Protein AF-X1A8U4-F1 (afdb_monomer_lite)

Structure (mmCIF, N/CA/C/O backbone):
data_AF-X1A8U4-F1
#
_entry.id   AF-X1A8U4-F1
#
loop_
_atom_site.group_PDB
_atom_site.id
_atom_site.type_symbol
_atom_site.label_atom_id
_atom_site.label_alt_id
_atom_site.label_comp_id
_atom_site.label_asym_id
_atom_site.label_entity_id
_atom_site.label_seq_id
_atom_site.pdbx_PDB_ins_code
_atom_site.Cartn_x
_atom_site.Cartn_y
_atom_site.Cartn_z
_atom_site.occupancy
_atom_site.B_iso_or_equiv
_atom_site.auth_seq_id
_atom_site.auth_comp_id
_atom_site.auth_asym_id
_atom_site.auth_atom_id
_atom_site.pdbx_PDB_model_num
ATOM 1 N N . MET A 1 1 ? 1.381 4.556 34.597 1.00 43.09 1 MET A N 1
ATOM 2 C CA . MET A 1 1 ? 0.476 4.923 33.486 1.00 43.09 1 MET A CA 1
ATOM 3 C C . MET A 1 1 ? -0.080 3.629 32.925 1.00 43.09 1 MET A C 1
ATOM 5 O O . MET A 1 1 ? 0.705 2.712 32.748 1.00 43.09 1 MET A O 1
ATOM 9 N N . ILE A 1 2 ? -1.397 3.511 32.747 1.00 48.41 2 ILE A N 1
ATOM 10 C CA . ILE A 1 2 ? -1.985 2.337 32.086 1.00 48.41 2 ILE A CA 1
ATOM 11 C C . ILE A 1 2 ? -1.686 2.499 30.596 1.00 48.41 2 ILE A C 1
ATOM 13 O O . ILE A 1 2 ? -2.151 3.465 29.994 1.00 48.41 2 ILE A O 1
ATOM 17 N N . GLU A 1 3 ? -0.864 1.618 30.033 1.00 56.28 3 GLU A N 1
ATOM 18 C CA . GLU A 1 3 ? -0.620 1.587 28.591 1.00 56.28 3 GLU A CA 1
ATOM 19 C C . GLU A 1 3 ? -1.918 1.212 27.870 1.00 56.28 3 GLU A C 1
ATOM 21 O O . GLU A 1 3 ? -2.561 0.206 28.178 1.00 56.28 3 GLU A O 1
ATOM 26 N N . GLU A 1 4 ? -2.349 2.063 26.936 1.00 62.12 4 GLU A N 1
ATOM 27 C CA . GLU A 1 4 ? -3.472 1.740 26.065 1.00 62.12 4 GLU A CA 1
ATOM 28 C C . GLU A 1 4 ? -3.048 0.579 25.150 1.00 62.12 4 GLU A C 1
ATOM 30 O O . GLU A 1 4 ? -2.058 0.691 24.433 1.00 62.12 4 GLU A O 1
ATOM 35 N N . ASN A 1 5 ? -3.802 -0.527 25.150 1.00 74.25 5 ASN A N 1
ATOM 36 C CA . ASN A 1 5 ? -3.593 -1.598 24.177 1.00 74.25 5 ASN A CA 1
ATOM 37 C C . ASN A 1 5 ? -3.958 -1.063 22.783 1.00 74.25 5 ASN A C 1
ATOM 39 O O . ASN A 1 5 ? -5.135 -0.887 22.459 1.00 74.25 5 ASN A O 1
ATOM 43 N N . VAL A 1 6 ? -2.925 -0.741 22.010 1.00 70.69 6 VAL A N 1
ATOM 44 C CA . VAL A 1 6 ? -3.024 -0.110 20.693 1.00 70.69 6 VAL A CA 1
ATOM 45 C C . VAL A 1 6 ? -3.801 -0.989 19.720 1.00 70.69 6 VAL A C 1
ATOM 47 O O . VAL A 1 6 ? -4.687 -0.482 19.030 1.00 70.69 6 VAL A O 1
ATOM 50 N N . ASP A 1 7 ? -3.538 -2.295 19.744 1.00 71.50 7 ASP A N 1
ATOM 51 C CA . ASP A 1 7 ? -4.110 -3.237 18.786 1.00 71.50 7 ASP A CA 1
ATOM 52 C C . ASP A 1 7 ? -5.624 -3.336 18.936 1.00 71.50 7 ASP A C 1
ATOM 54 O O . ASP A 1 7 ? -6.399 -3.189 17.987 1.00 71.50 7 ASP A O 1
ATOM 58 N N . ARG A 1 8 ? -6.057 -3.454 20.191 1.00 79.31 8 ARG A N 1
ATOM 59 C CA . ARG A 1 8 ? -7.467 -3.450 20.567 1.00 79.31 8 ARG A CA 1
ATOM 60 C C . ARG A 1 8 ? -8.176 -2.179 20.098 1.00 79.31 8 ARG A C 1
ATOM 62 O O . ARG A 1 8 ? -9.308 -2.236 19.625 1.00 79.31 8 ARG A O 1
ATOM 69 N N . ASN A 1 9 ? -7.537 -1.022 20.255 1.00 82.75 9 ASN A N 1
ATOM 70 C CA . ASN A 1 9 ? -8.163 0.263 19.947 1.00 82.75 9 ASN A CA 1
ATOM 71 C C . ASN A 1 9 ? -8.333 0.473 18.441 1.00 82.75 9 ASN A C 1
ATOM 73 O O . ASN A 1 9 ? -9.318 1.086 18.030 1.00 82.75 9 ASN A O 1
ATOM 77 N N . ALA A 1 10 ? -7.390 -0.027 17.640 1.00 79.69 10 ALA A N 1
ATOM 78 C CA . ALA A 1 10 ? -7.472 0.049 16.189 1.00 79.69 10 ALA A CA 1
ATOM 79 C C . ALA A 1 10 ? -8.598 -0.836 15.642 1.00 79.69 10 ALA A C 1
ATOM 81 O O . ALA A 1 10 ? -9.381 -0.363 14.823 1.00 79.69 10 ALA A O 1
ATOM 82 N N . ILE A 1 11 ? -8.748 -2.064 16.156 1.00 86.00 11 ILE A N 1
ATOM 83 C CA . ILE A 1 11 ? -9.836 -2.970 15.748 1.00 86.00 11 ILE A CA 1
ATOM 84 C C . ILE A 1 11 ? -11.206 -2.352 16.065 1.00 86.00 11 ILE A C 1
ATOM 86 O O . ILE A 1 11 ? -12.065 -2.286 15.190 1.00 86.00 11 ILE A O 1
ATOM 90 N N . ILE A 1 12 ? -11.401 -1.824 17.284 1.00 88.31 12 ILE A N 1
ATOM 91 C CA . ILE A 1 12 ? -12.672 -1.173 17.660 1.00 88.31 12 ILE A CA 1
ATOM 92 C C . ILE A 1 12 ? -12.981 0.014 16.737 1.00 88.31 12 ILE A C 1
ATOM 94 O O . ILE A 1 12 ? -14.141 0.265 16.423 1.00 88.31 12 ILE A O 1
ATOM 98 N N . HIS A 1 13 ? -11.966 0.771 16.320 1.00 86.75 13 HIS A N 1
ATOM 99 C CA . HIS A 1 13 ? -12.186 1.907 15.434 1.00 86.75 13 HIS A CA 1
ATOM 100 C C . HIS A 1 13 ? -12.510 1.515 14.006 1.00 86.75 13 HIS A C 1
ATOM 102 O O . HIS A 1 13 ? -13.397 2.127 13.430 1.00 86.75 13 HIS A O 1
ATOM 108 N N . GLN A 1 14 ? -11.813 0.522 13.449 1.00 83.94 14 GLN A N 1
ATOM 109 C CA . GLN A 1 14 ? -12.087 0.016 12.106 1.00 83.94 14 GLN A CA 1
ATOM 110 C C . GLN A 1 14 ? -13.565 -0.384 11.984 1.00 83.94 14 GLN A C 1
ATOM 112 O O . GLN A 1 14 ? -14.242 0.014 11.044 1.00 83.94 14 GLN A O 1
ATOM 117 N N . LEU A 1 15 ? -14.077 -1.112 12.979 1.00 84.38 15 LEU A N 1
ATOM 118 C CA . LEU A 1 15 ? -15.474 -1.548 13.021 1.00 84.38 15 LEU A CA 1
ATOM 119 C C . LEU A 1 15 ? -16.443 -0.375 13.270 1.00 84.38 15 LEU A C 1
ATOM 121 O O . LEU A 1 15 ? -17.494 -0.270 12.647 1.00 84.38 15 LEU A O 1
ATOM 125 N N . TRP A 1 16 ? -16.061 0.590 14.113 1.00 90.44 16 TRP A N 1
ATOM 126 C CA . TRP A 1 16 ? -16.835 1.826 14.281 1.00 90.44 16 TRP A CA 1
ATOM 127 C C . TRP A 1 16 ? -16.921 2.661 12.988 1.00 90.44 16 TRP A C 1
ATOM 129 O O . TRP A 1 16 ? -17.989 3.192 12.690 1.00 90.44 16 TRP A O 1
ATOM 139 N N . GLU A 1 17 ? -15.840 2.764 12.206 1.00 84.75 17 GLU A N 1
ATOM 140 C CA . GLU A 1 17 ? -15.843 3.436 10.895 1.00 84.75 17 GLU A CA 1
ATOM 141 C C . GLU A 1 17 ? -16.731 2.712 9.877 1.00 84.75 17 GLU A C 1
ATOM 143 O O . GLU A 1 17 ? -17.361 3.368 9.048 1.00 84.75 17 GLU A O 1
ATOM 148 N N . ASN A 1 18 ? -16.837 1.383 9.978 1.00 84.19 18 ASN A N 1
ATOM 149 C CA . ASN A 1 18 ? -17.738 0.571 9.158 1.00 84.19 18 ASN A CA 1
ATOM 150 C C . ASN A 1 18 ? -19.220 0.715 9.558 1.00 84.19 18 ASN A C 1
ATOM 152 O O . ASN A 1 18 ? -20.097 0.289 8.807 1.00 84.19 18 ASN A O 1
ATOM 156 N N . GLY A 1 19 ? -19.511 1.349 10.700 1.00 87.44 19 GLY A N 1
ATOM 157 C CA . GLY A 1 19 ? -20.869 1.591 11.190 1.00 87.44 19 GLY A CA 1
ATOM 158 C C . GLY A 1 19 ? -21.417 0.520 12.137 1.00 87.44 19 GLY A C 1
ATOM 159 O O . GLY A 1 19 ? -22.610 0.561 12.446 1.00 87.44 19 GLY A O 1
ATOM 160 N N . ASP A 1 20 ? -20.575 -0.396 12.621 1.00 90.12 20 ASP A N 1
ATOM 161 C CA . ASP A 1 20 ? -20.986 -1.481 13.517 1.00 90.12 20 ASP A CA 1
ATOM 162 C C . ASP A 1 20 ? -21.440 -0.954 14.892 1.00 90.12 20 ASP A C 1
ATOM 164 O O . ASP A 1 20 ? -20.932 0.052 15.415 1.00 90.12 20 ASP A O 1
ATOM 168 N N . THR A 1 21 ? -22.415 -1.627 15.518 1.00 92.75 21 THR A N 1
ATOM 169 C CA . THR A 1 21 ? -22.898 -1.217 16.843 1.00 92.75 21 THR A CA 1
ATOM 170 C C . THR A 1 21 ? -21.947 -1.662 17.955 1.00 92.75 21 THR A C 1
ATOM 172 O O . THR A 1 21 ? -21.107 -2.540 17.791 1.00 92.75 21 THR A O 1
ATOM 175 N N . ILE A 1 22 ? -22.089 -1.074 19.150 1.00 93.94 22 ILE A N 1
ATOM 176 C CA . ILE A 1 22 ? -21.301 -1.481 20.328 1.00 93.94 22 ILE A CA 1
ATOM 177 C C . ILE A 1 22 ? -21.473 -2.980 20.624 1.00 93.94 22 ILE A C 1
ATOM 179 O O . ILE A 1 22 ? -20.531 -3.612 21.099 1.00 93.94 22 ILE A O 1
ATOM 183 N N . ASP A 1 23 ? -22.672 -3.514 20.389 1.00 94.25 23 ASP A N 1
ATOM 184 C CA . ASP A 1 23 ? -22.996 -4.911 20.659 1.00 94.25 23 ASP A CA 1
ATOM 185 C C . ASP A 1 23 ? -22.362 -5.836 19.609 1.00 94.25 23 ASP A C 1
ATOM 187 O O . ASP A 1 23 ? -21.745 -6.826 19.998 1.00 94.25 23 ASP A O 1
ATOM 191 N N . ASP A 1 24 ? -22.391 -5.450 18.329 1.00 89.69 24 ASP A N 1
ATOM 192 C CA . ASP A 1 24 ? -21.738 -6.191 17.235 1.00 89.69 24 ASP A CA 1
ATOM 193 C C . ASP A 1 24 ? -20.218 -6.231 17.432 1.00 89.69 24 ASP A C 1
ATOM 195 O O . ASP A 1 24 ? -19.612 -7.297 17.482 1.00 89.69 24 ASP A O 1
ATOM 199 N N . ILE A 1 25 ? -19.603 -5.075 17.700 1.00 89.94 25 ILE A N 1
ATOM 200 C CA . ILE A 1 25 ? -18.158 -4.982 17.937 1.00 89.94 25 ILE A CA 1
ATOM 201 C C . ILE A 1 25 ? -17.746 -5.833 19.143 1.00 89.94 25 ILE A C 1
ATOM 203 O O . ILE A 1 25 ? -16.713 -6.501 19.107 1.00 89.94 25 ILE A O 1
ATOM 207 N N . ALA A 1 26 ? -18.515 -5.806 20.235 1.00 92.56 26 ALA A N 1
ATOM 208 C CA . ALA A 1 26 ? -18.210 -6.601 21.423 1.00 92.56 26 ALA A CA 1
ATOM 209 C C . ALA A 1 26 ? -18.322 -8.108 21.150 1.00 92.56 26 ALA A C 1
ATOM 211 O O . ALA A 1 26 ? -17.504 -8.879 21.656 1.00 92.56 26 ALA A O 1
ATOM 212 N N . PHE A 1 27 ? -19.309 -8.510 20.348 1.00 90.75 27 PHE A N 1
ATOM 213 C CA . PHE A 1 27 ? -19.499 -9.892 19.927 1.00 90.75 27 PHE A CA 1
ATOM 214 C C . PHE A 1 27 ? -18.349 -10.369 19.029 1.00 90.75 27 PHE A C 1
ATOM 216 O O . PHE A 1 27 ? -17.711 -11.372 19.348 1.00 90.75 27 PHE A O 1
ATOM 223 N N . ASP A 1 28 ? -18.016 -9.609 17.986 1.00 84.62 28 ASP A N 1
ATOM 224 C CA . ASP A 1 28 ? -17.025 -9.994 16.973 1.00 84.62 28 ASP A CA 1
ATOM 225 C C . ASP A 1 28 ? -15.592 -10.026 17.509 1.00 84.62 28 ASP A C 1
ATOM 227 O O . ASP A 1 28 ? -14.764 -10.832 17.085 1.00 84.62 28 ASP A O 1
ATOM 231 N N . THR A 1 29 ? -15.278 -9.147 18.460 1.00 85.12 29 T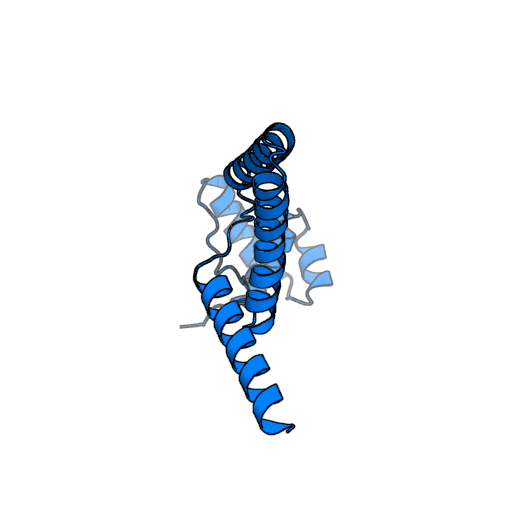HR A N 1
ATOM 232 C CA . THR A 1 29 ? -13.913 -9.003 18.988 1.00 85.12 29 THR A CA 1
ATOM 233 C C . THR A 1 29 ? -13.691 -9.723 20.317 1.00 85.12 29 THR A C 1
ATOM 235 O O . THR A 1 29 ? -12.554 -9.819 20.783 1.00 85.12 29 THR A O 1
ATOM 238 N N . GLY A 1 30 ? -14.764 -10.163 20.985 1.00 88.19 30 GLY A N 1
ATOM 239 C CA . GLY A 1 30 ? -14.721 -10.650 22.368 1.00 88.19 30 GLY A CA 1
ATOM 240 C C . GLY A 1 30 ? -14.330 -9.578 23.398 1.00 88.19 30 GLY A C 1
ATOM 241 O O . GLY A 1 30 ? -14.097 -9.890 24.569 1.00 88.19 30 GLY A O 1
ATOM 242 N N . ILE A 1 31 ? -14.231 -8.307 22.993 1.00 90.69 31 ILE A N 1
ATOM 243 C CA . ILE A 1 31 ? -13.870 -7.201 23.881 1.00 90.69 31 ILE A CA 1
ATOM 244 C C . ILE A 1 31 ? -15.082 -6.856 24.757 1.00 90.69 31 ILE A C 1
ATOM 246 O O . ILE A 1 31 ? -16.192 -6.706 24.243 1.00 90.69 31 ILE A O 1
ATOM 250 N N . PRO A 1 32 ? -14.902 -6.628 26.075 1.00 93.50 32 PRO A N 1
ATOM 251 C CA . PRO A 1 32 ? -16.010 -6.265 26.945 1.00 93.50 32 PRO A CA 1
ATOM 252 C C . PRO A 1 32 ? -16.781 -5.052 26.422 1.00 93.50 32 PRO A C 1
ATOM 254 O O . PRO A 1 32 ? -16.196 -4.000 26.148 1.00 93.50 32 PRO A O 1
ATOM 257 N N . ARG A 1 33 ? -18.111 -5.162 26.384 1.00 94.44 33 ARG A N 1
ATOM 258 C CA . ARG A 1 33 ? -19.032 -4.108 25.930 1.00 94.44 33 ARG A CA 1
ATOM 259 C C . ARG A 1 33 ? -18.753 -2.735 26.551 1.00 94.44 33 ARG A C 1
ATOM 261 O O . ARG A 1 33 ? -18.856 -1.707 25.887 1.00 94.44 33 ARG A O 1
ATOM 268 N N . SER A 1 34 ? -18.370 -2.703 27.828 1.00 93.31 34 SER A N 1
ATOM 269 C CA . SER A 1 34 ? -17.980 -1.478 28.540 1.00 93.31 34 SER A CA 1
ATOM 270 C C . SER A 1 34 ? -16.747 -0.801 27.929 1.00 93.31 34 SER A C 1
ATOM 272 O O . SER A 1 34 ? -16.707 0.425 27.817 1.00 93.31 34 SER A O 1
ATOM 274 N N . THR A 1 35 ? -15.769 -1.594 27.492 1.00 91.19 35 THR A N 1
ATOM 275 C CA . THR A 1 35 ? -14.548 -1.128 26.825 1.00 91.19 35 THR A CA 1
ATOM 276 C C . THR A 1 35 ? -14.872 -0.608 25.430 1.00 91.19 35 THR A C 1
ATOM 278 O O . THR A 1 35 ? -14.491 0.512 25.098 1.00 91.19 35 THR A O 1
ATOM 281 N N . VAL A 1 36 ? -15.643 -1.365 24.646 1.00 92.50 36 VAL A N 1
ATOM 282 C CA . VAL A 1 36 ? -16.111 -0.927 23.321 1.00 92.50 36 VAL A CA 1
ATOM 283 C C . VAL A 1 36 ? -16.882 0.390 23.433 1.00 92.50 36 VAL A C 1
ATOM 285 O O . VAL A 1 36 ? -16.557 1.367 22.761 1.00 92.50 36 VAL A O 1
ATOM 288 N N . GLY A 1 37 ? -17.840 0.470 24.361 1.00 93.94 37 GLY A N 1
ATOM 289 C CA . GLY A 1 37 ? -18.639 1.672 24.587 1.00 93.94 37 GLY A CA 1
ATOM 290 C C . GLY A 1 37 ? -17.813 2.895 25.000 1.00 93.94 37 GLY A C 1
ATOM 291 O O . GLY A 1 37 ? -18.134 4.014 24.592 1.00 93.94 37 GLY A O 1
ATOM 292 N N . TYR A 1 38 ? -16.733 2.707 25.765 1.00 92.94 38 TYR A N 1
ATOM 293 C CA . TYR A 1 38 ? -15.790 3.782 26.082 1.00 92.94 38 TYR A CA 1
ATOM 294 C C . TYR A 1 38 ? -15.124 4.344 24.814 1.00 92.94 38 TYR A C 1
ATOM 296 O O . TYR A 1 38 ? -15.145 5.562 24.602 1.00 92.94 38 TYR A O 1
ATOM 304 N N . TYR A 1 39 ? -14.588 3.479 23.946 1.00 90.38 39 TYR A N 1
ATOM 305 C CA . TYR A 1 39 ? -13.900 3.903 22.721 1.00 90.38 39 TYR A CA 1
ATOM 306 C C . TYR A 1 39 ? -14.856 4.494 21.686 1.00 90.38 39 TYR A C 1
ATOM 308 O O . TYR A 1 39 ? -14.595 5.588 21.191 1.00 90.38 39 TYR A O 1
ATOM 316 N N . VAL A 1 40 ? -16.015 3.875 21.450 1.00 91.31 40 VAL A N 1
ATOM 317 C CA . VAL A 1 40 ? -17.038 4.406 20.533 1.00 91.31 40 VAL A CA 1
ATOM 318 C C . VAL A 1 40 ? -17.500 5.804 20.964 1.00 91.31 40 VAL A C 1
ATOM 320 O O . VAL A 1 40 ? -17.609 6.711 20.139 1.00 91.31 40 VAL A O 1
ATOM 323 N N . ARG A 1 41 ? -17.693 6.058 22.269 1.00 91.62 41 ARG A N 1
ATOM 324 C CA . ARG A 1 41 ? -17.991 7.418 22.771 1.00 91.62 41 ARG A CA 1
ATOM 325 C C . ARG A 1 41 ? -16.841 8.397 22.526 1.00 91.62 41 ARG A C 1
ATOM 327 O O . ARG A 1 41 ? -17.098 9.547 22.161 1.00 91.62 41 ARG A O 1
ATOM 334 N N . LYS A 1 42 ? -15.589 7.966 22.728 1.00 88.44 42 LYS A N 1
ATOM 335 C CA . LYS A 1 42 ? -14.378 8.767 22.463 1.00 88.44 42 LYS A CA 1
ATOM 336 C C . LYS A 1 42 ? -14.302 9.152 20.979 1.00 88.44 42 LYS A C 1
ATOM 338 O O . LYS A 1 42 ? -14.060 10.321 20.683 1.00 88.44 42 LYS A O 1
ATOM 343 N N . PHE A 1 43 ? -14.578 8.216 20.071 1.00 88.75 43 PHE A N 1
ATOM 344 C CA . PHE A 1 43 ? -14.589 8.430 18.620 1.00 88.75 43 PHE A CA 1
ATOM 345 C C . PHE A 1 43 ? -15.733 9.339 18.176 1.00 88.75 43 PHE A C 1
ATOM 347 O O . PHE A 1 43 ? -15.478 10.375 17.569 1.00 88.75 43 PHE A O 1
ATOM 354 N N . ASN A 1 44 ? -16.965 9.072 18.616 1.00 89.88 44 ASN A N 1
ATOM 355 C CA . ASN A 1 44 ? -18.120 9.929 18.332 1.00 89.88 44 ASN A CA 1
ATOM 356 C C . ASN A 1 44 ? -17.903 11.382 18.785 1.00 89.88 44 ASN A C 1
ATOM 358 O O . ASN A 1 44 ? -18.319 12.322 18.108 1.00 89.88 44 ASN A O 1
ATOM 362 N N . LYS A 1 45 ? -17.239 11.595 19.928 1.00 89.31 45 LYS A N 1
ATOM 363 C CA . LYS A 1 45 ? -16.916 12.942 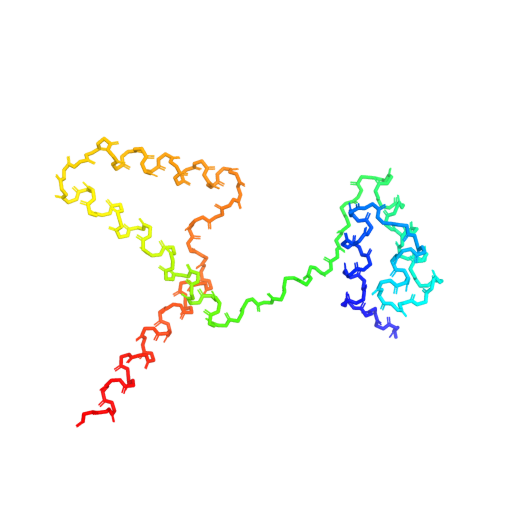20.418 1.00 89.31 45 LYS A CA 1
ATOM 364 C C . LYS A 1 45 ? -15.907 13.660 19.519 1.00 89.31 45 LYS A C 1
ATOM 366 O O . LYS A 1 45 ? -16.070 14.856 19.297 1.00 89.31 45 LYS A O 1
ATOM 371 N N . LYS A 1 46 ? -14.892 12.952 19.016 1.00 84.94 46 LYS A N 1
ATOM 372 C CA . LYS A 1 46 ? -13.905 13.497 18.070 1.00 84.94 46 LYS A CA 1
ATOM 373 C C . LYS A 1 46 ? -14.537 13.791 16.709 1.00 84.94 46 LYS A C 1
ATOM 375 O O . LYS A 1 46 ? -14.388 14.902 16.210 1.00 84.94 46 LYS A O 1
ATOM 380 N N . ALA A 1 47 ? -15.339 12.861 16.188 1.00 84.56 47 ALA A N 1
ATOM 381 C CA . ALA A 1 47 ? -16.072 13.022 14.935 1.00 84.56 47 ALA A CA 1
ATOM 382 C C . ALA A 1 47 ? -16.989 14.257 14.961 1.00 84.56 47 ALA A C 1
ATOM 384 O O . ALA A 1 47 ? -16.937 15.087 14.059 1.00 84.56 47 ALA A O 1
ATOM 385 N N . LYS A 1 48 ? -17.743 14.466 16.053 1.00 86.56 48 LYS A N 1
ATOM 386 C CA . LYS A 1 48 ? -18.576 15.672 16.242 1.00 86.56 48 LYS A CA 1
ATOM 387 C C . LYS A 1 48 ? -17.790 16.986 16.255 1.00 86.56 48 LYS A C 1
ATOM 389 O O . LYS A 1 48 ? -18.373 18.035 16.013 1.00 86.56 48 LYS A O 1
ATOM 394 N N . ARG A 1 49 ? -16.499 16.948 16.588 1.00 85.69 49 ARG A N 1
ATOM 395 C CA . ARG A 1 49 ? -15.615 18.122 16.633 1.00 85.69 49 ARG A CA 1
ATOM 396 C C . ARG A 1 49 ? -14.837 18.334 15.334 1.00 85.69 49 ARG A C 1
ATOM 398 O O . ARG A 1 49 ? -14.089 19.300 15.251 1.00 85.69 49 ARG A O 1
ATOM 405 N N . GLY A 1 50 ? -14.979 17.439 14.352 1.00 78.69 50 GLY A N 1
ATOM 406 C CA . GLY A 1 50 ? -14.139 17.433 13.153 1.00 78.69 50 GLY A CA 1
ATOM 407 C C . GLY A 1 50 ? -12.662 17.150 13.453 1.00 78.69 50 GLY A C 1
ATOM 408 O O . GLY A 1 50 ? -11.797 17.458 12.639 1.00 78.69 50 GLY A O 1
ATOM 409 N N . GLU A 1 51 ? -12.351 16.598 14.630 1.00 75.75 51 GLU A N 1
ATOM 410 C CA . GLU A 1 51 ? -10.982 16.249 14.994 1.00 75.75 51 GLU A CA 1
ATOM 411 C C . GLU A 1 51 ? -10.614 14.911 14.338 1.00 75.75 51 GLU A C 1
ATOM 413 O O . GLU A 1 51 ? -11.342 13.929 14.523 1.00 75.75 51 GLU A O 1
ATOM 418 N N . PRO A 1 52 ? -9.473 14.819 13.631 1.00 66.81 52 PRO A N 1
ATOM 419 C CA . PRO A 1 52 ? -9.028 13.552 13.077 1.00 66.81 52 PRO A CA 1
ATOM 420 C C . PRO A 1 52 ? -8.762 12.563 14.213 1.00 66.81 52 PRO A C 1
ATOM 422 O O . PRO A 1 52 ? -8.015 12.846 15.162 1.00 66.81 52 PRO A O 1
ATOM 425 N N . ILE A 1 53 ? -9.358 11.376 14.119 1.00 68.19 53 ILE A N 1
ATOM 426 C CA . ILE A 1 53 ? -9.075 10.293 15.052 1.00 68.19 53 ILE A CA 1
ATOM 427 C C . ILE A 1 53 ? -7.718 9.711 14.668 1.00 68.19 53 ILE A C 1
ATOM 429 O O . ILE A 1 53 ? -7.594 8.800 13.864 1.00 68.19 53 ILE A O 1
ATOM 433 N N . ARG A 1 54 ? -6.663 10.278 15.255 1.00 60.53 54 ARG A N 1
ATOM 434 C CA . ARG A 1 54 ? -5.330 9.680 15.200 1.00 60.53 54 ARG A CA 1
ATOM 435 C C . ARG A 1 54 ? -5.335 8.443 16.078 1.00 60.53 54 ARG A C 1
ATOM 437 O O . ARG A 1 54 ? -5.174 8.548 17.296 1.00 60.53 54 ARG A O 1
ATOM 444 N N . LEU A 1 55 ? -5.575 7.294 15.471 1.00 59.97 55 LEU A N 1
ATOM 445 C CA . LEU A 1 55 ? -5.112 6.047 16.048 1.00 59.97 55 LEU A CA 1
ATOM 446 C C . LEU A 1 55 ? -3.650 5.869 15.694 1.00 59.97 55 LEU A C 1
ATOM 448 O O . LEU A 1 55 ? -3.208 6.364 14.652 1.00 59.97 55 LEU A O 1
ATOM 452 N N . PRO A 1 56 ? -2.889 5.154 16.527 1.00 52.59 56 PRO A N 1
ATOM 453 C CA . PRO A 1 56 ? -1.716 4.483 16.019 1.00 52.59 56 PRO A CA 1
ATOM 454 C C . PRO A 1 56 ? -2.265 3.519 14.968 1.00 52.59 56 PRO A C 1
ATOM 456 O O . PRO A 1 56 ? -2.876 2.508 15.303 1.00 52.59 56 PRO A O 1
ATOM 459 N N . HIS A 1 57 ? -2.196 3.911 13.699 1.00 49.66 57 HIS A N 1
ATOM 460 C CA . HIS A 1 57 ? -2.486 3.011 12.603 1.00 49.66 57 HIS A CA 1
ATOM 461 C C . HIS A 1 57 ? -1.622 1.774 12.846 1.00 49.66 57 HIS A C 1
ATOM 463 O O . HIS A 1 57 ? -0.394 1.878 12.796 1.00 49.66 57 HIS A O 1
ATOM 469 N N . ILE A 1 58 ? -2.242 0.617 13.087 1.00 50.28 58 ILE A N 1
ATOM 470 C CA . ILE A 1 58 ? -1.588 -0.653 12.789 1.00 50.28 58 ILE A CA 1
ATOM 471 C C . ILE A 1 58 ? -1.558 -0.743 11.260 1.00 50.28 58 ILE A C 1
ATOM 473 O O . ILE A 1 58 ? -2.274 -1.513 10.634 1.00 50.28 58 ILE A O 1
ATOM 477 N N . VAL A 1 59 ? -0.764 0.107 10.615 1.00 50.62 59 VAL A N 1
ATOM 478 C CA . VAL A 1 59 ? -0.096 -0.372 9.419 1.00 50.62 59 VAL A CA 1
ATOM 479 C C . VAL A 1 59 ? 0.977 -1.249 10.026 1.00 50.62 59 VAL A C 1
ATOM 481 O O . VAL A 1 59 ? 1.981 -0.729 10.517 1.00 50.62 59 VAL A O 1
ATOM 484 N N . GLU A 1 60 ? 0.713 -2.557 10.124 1.00 54.72 60 GLU A N 1
ATOM 485 C CA . GLU A 1 60 ? 1.802 -3.500 10.350 1.00 54.72 60 GLU A CA 1
ATOM 486 C C . GLU A 1 60 ? 2.899 -3.075 9.388 1.00 54.72 60 GLU A C 1
ATOM 488 O O . GLU A 1 60 ? 2.653 -2.947 8.183 1.00 54.72 60 GLU A O 1
ATOM 493 N N . LYS A 1 61 ? 4.069 -2.726 9.933 1.00 62.38 61 LYS A N 1
ATOM 494 C CA . LYS A 1 61 ? 5.190 -2.343 9.090 1.00 62.38 61 LYS A CA 1
ATOM 495 C C . LYS A 1 61 ? 5.352 -3.493 8.095 1.00 62.38 61 LYS A C 1
ATOM 497 O O . LYS A 1 61 ? 5.570 -4.617 8.558 1.00 62.38 61 LYS A O 1
ATOM 502 N N . PRO A 1 62 ? 5.192 -3.251 6.781 1.00 70.00 62 PRO A N 1
ATOM 503 C CA . PRO A 1 62 ? 5.184 -4.344 5.834 1.00 70.00 62 PRO A CA 1
ATOM 504 C C . PRO A 1 62 ? 6.501 -5.102 5.984 1.00 70.00 62 PRO A C 1
ATOM 506 O O . PRO A 1 62 ? 7.555 -4.485 6.175 1.00 70.00 62 PRO A O 1
ATOM 509 N N . SER A 1 63 ? 6.431 -6.432 5.973 1.00 81.56 63 SER A N 1
ATOM 510 C CA . SER A 1 63 ? 7.625 -7.261 6.113 1.00 81.56 63 SER A CA 1
ATOM 511 C C . SER A 1 63 ? 8.640 -6.912 5.021 1.00 81.56 63 SER A C 1
ATOM 513 O O . SER A 1 63 ? 8.268 -6.436 3.946 1.00 81.56 63 SER A O 1
ATOM 515 N N . ASP A 1 64 ? 9.927 -7.177 5.264 1.00 77.69 64 ASP A N 1
ATOM 516 C CA . ASP A 1 64 ? 10.970 -7.008 4.238 1.00 77.69 64 ASP A CA 1
ATOM 517 C C . ASP A 1 64 ? 10.584 -7.732 2.929 1.00 77.69 64 ASP A C 1
ATOM 519 O O . ASP A 1 64 ? 10.850 -7.232 1.838 1.00 77.69 64 ASP A O 1
ATOM 523 N N . GLU A 1 65 ? 9.904 -8.877 3.036 1.00 79.75 65 GLU A N 1
ATOM 524 C CA . GLU A 1 65 ? 9.380 -9.638 1.901 1.00 79.75 65 GLU A CA 1
ATOM 525 C C . GLU A 1 65 ? 8.231 -8.913 1.186 1.00 79.75 65 GLU A C 1
ATOM 527 O O . GLU A 1 65 ? 8.272 -8.768 -0.034 1.00 79.75 65 GLU A O 1
ATOM 532 N N . ALA A 1 66 ? 7.246 -8.383 1.919 1.00 76.56 66 ALA A N 1
ATOM 533 C CA . ALA A 1 66 ? 6.147 -7.612 1.335 1.00 76.56 66 ALA A CA 1
ATOM 534 C C . ALA A 1 66 ? 6.649 -6.325 0.656 1.00 76.56 66 ALA A C 1
ATOM 536 O O . ALA A 1 66 ? 6.213 -5.982 -0.444 1.00 76.56 66 ALA A O 1
ATOM 537 N N . LEU A 1 67 ? 7.618 -5.641 1.272 1.00 81.81 67 LEU A N 1
ATOM 538 C CA . LEU A 1 67 ? 8.283 -4.470 0.697 1.00 81.81 67 LEU A CA 1
ATOM 539 C C . LEU A 1 67 ? 9.034 -4.823 -0.594 1.00 81.81 67 LEU A C 1
ATOM 541 O O . LEU A 1 67 ? 8.924 -4.100 -1.587 1.00 81.81 67 LEU A O 1
ATOM 545 N N . ALA A 1 68 ? 9.770 -5.938 -0.604 1.00 80.31 68 ALA A N 1
ATOM 546 C CA . ALA A 1 68 ? 10.478 -6.415 -1.789 1.00 80.31 68 ALA A CA 1
ATOM 547 C C . ALA A 1 68 ? 9.511 -6.828 -2.909 1.00 80.31 68 ALA A C 1
ATOM 549 O O . ALA A 1 68 ? 9.730 -6.487 -4.073 1.00 80.31 68 ALA A O 1
ATOM 550 N N . GLN A 1 69 ? 8.414 -7.501 -2.563 1.00 78.69 69 GLN A N 1
ATOM 551 C CA . GLN A 1 69 ? 7.386 -7.918 -3.510 1.00 78.69 69 GLN A CA 1
ATOM 552 C C . GLN A 1 69 ? 6.686 -6.708 -4.147 1.00 78.69 69 GLN A C 1
ATOM 554 O O . GLN A 1 69 ? 6.505 -6.664 -5.366 1.00 78.69 69 GLN A O 1
ATOM 559 N N . ASN A 1 70 ? 6.358 -5.686 -3.353 1.00 79.81 70 ASN A N 1
ATOM 560 C CA . ASN A 1 70 ? 5.810 -4.432 -3.866 1.00 79.81 70 ASN A CA 1
ATOM 561 C C . ASN A 1 70 ? 6.794 -3.723 -4.800 1.00 79.81 70 ASN A C 1
ATOM 563 O O . ASN A 1 70 ? 6.400 -3.260 -5.872 1.00 79.81 70 ASN A O 1
ATOM 567 N N . ALA A 1 71 ? 8.076 -3.659 -4.430 1.00 83.12 71 ALA A N 1
ATOM 568 C CA . ALA A 1 71 ? 9.111 -3.083 -5.281 1.00 83.12 71 ALA A CA 1
ATOM 569 C C . ALA A 1 71 ? 9.227 -3.820 -6.620 1.00 83.12 71 ALA A C 1
ATOM 571 O O . ALA A 1 71 ? 9.333 -3.178 -7.664 1.00 83.12 71 ALA A O 1
ATOM 572 N N . PHE A 1 72 ? 9.151 -5.153 -6.600 1.00 83.56 72 PHE A N 1
ATOM 573 C CA . PHE A 1 72 ? 9.178 -5.981 -7.801 1.00 83.56 72 PHE A CA 1
ATOM 574 C C . PHE A 1 72 ? 7.988 -5.692 -8.722 1.00 83.56 72 PHE A C 1
ATOM 576 O O . PHE A 1 72 ? 8.187 -5.372 -9.895 1.00 83.56 72 PHE A O 1
ATOM 583 N N . TYR A 1 73 ? 6.758 -5.725 -8.196 1.00 79.56 73 TYR A N 1
ATOM 584 C CA . TYR A 1 73 ? 5.557 -5.437 -8.987 1.00 79.56 73 TYR A CA 1
ATOM 585 C C . TYR A 1 73 ? 5.596 -4.041 -9.611 1.00 79.56 73 TYR A C 1
ATOM 587 O O . TYR A 1 73 ? 5.292 -3.868 -10.792 1.00 79.56 73 TYR A O 1
ATOM 595 N N . LYS A 1 74 ? 6.021 -3.042 -8.837 1.00 83.38 74 LYS A N 1
ATOM 596 C CA . LYS A 1 74 ? 6.164 -1.670 -9.325 1.00 83.38 74 LYS A CA 1
ATOM 597 C C . LYS A 1 74 ? 7.294 -1.548 -10.353 1.00 83.38 74 LYS A C 1
ATOM 599 O O . LYS A 1 74 ? 7.137 -0.842 -11.343 1.00 83.38 74 LYS A O 1
ATOM 604 N N . GLY A 1 75 ? 8.391 -2.285 -10.188 1.00 83.56 75 GLY A N 1
ATOM 605 C CA . GLY A 1 75 ? 9.472 -2.373 -11.173 1.00 83.56 75 GLY A CA 1
ATOM 606 C C . GLY A 1 75 ? 9.009 -2.921 -12.527 1.00 83.56 75 GLY A C 1
ATOM 607 O O . GLY A 1 75 ? 9.348 -2.354 -13.564 1.00 83.56 75 GLY A O 1
ATOM 608 N N . GLN A 1 76 ? 8.155 -3.949 -12.535 1.00 83.50 76 GLN A N 1
ATOM 609 C CA . GLN A 1 76 ? 7.592 -4.510 -13.773 1.00 83.50 76 GLN A CA 1
ATOM 610 C C . GLN A 1 76 ? 6.734 -3.507 -14.557 1.00 83.50 76 GLN A C 1
ATOM 612 O O . GLN A 1 76 ? 6.671 -3.559 -15.788 1.00 83.50 76 GLN A O 1
ATOM 617 N N . ILE A 1 77 ? 6.075 -2.576 -13.863 1.00 83.44 77 ILE A N 1
ATOM 618 C CA . ILE A 1 77 ? 5.304 -1.499 -14.498 1.00 83.44 77 ILE A CA 1
ATOM 619 C C . ILE A 1 77 ? 6.243 -0.577 -15.287 1.00 83.44 77 ILE A C 1
ATOM 621 O O . ILE A 1 77 ? 5.949 -0.246 -16.436 1.00 83.44 77 ILE A O 1
ATOM 625 N N . PHE A 1 78 ? 7.397 -0.222 -14.717 1.00 83.00 78 PHE A N 1
ATOM 626 C CA . PHE A 1 78 ? 8.408 0.579 -15.414 1.00 83.00 78 PHE A CA 1
ATOM 627 C C . PHE A 1 78 ? 9.098 -0.189 -16.547 1.00 83.00 78 PHE A C 1
ATOM 629 O O . PHE A 1 78 ? 9.372 0.392 -17.594 1.00 83.00 78 PHE A O 1
ATOM 636 N N . GLU A 1 79 ? 9.319 -1.496 -16.396 1.00 88.12 79 GLU A N 1
ATOM 637 C CA . GLU A 1 79 ? 9.861 -2.332 -17.475 1.00 88.12 79 GLU A CA 1
ATOM 638 C C . GLU A 1 79 ? 8.932 -2.346 -18.702 1.00 88.12 79 GLU A C 1
ATOM 640 O O . GLU A 1 79 ? 9.390 -2.213 -19.836 1.00 88.12 79 GLU A O 1
ATOM 645 N N . LYS A 1 80 ? 7.611 -2.448 -18.490 1.00 87.38 80 LYS A N 1
ATOM 646 C CA . LYS A 1 80 ? 6.624 -2.352 -19.579 1.00 87.38 80 LYS A CA 1
ATOM 647 C C . LYS A 1 80 ? 6.659 -0.994 -20.274 1.00 87.38 80 LYS A C 1
ATOM 649 O O . LYS A 1 80 ? 6.597 -0.951 -21.498 1.00 87.38 80 LYS A O 1
ATOM 654 N N . LEU A 1 81 ? 6.782 0.094 -19.512 1.00 88.94 81 LEU A N 1
ATOM 655 C CA . LEU A 1 81 ? 6.936 1.432 -20.082 1.00 88.94 81 LEU A CA 1
ATOM 656 C C . LEU A 1 81 ? 8.187 1.517 -20.969 1.00 88.94 81 LEU A C 1
ATOM 658 O O . LEU A 1 81 ? 8.089 1.993 -22.098 1.00 88.94 81 LEU A O 1
ATOM 662 N N . ASN A 1 82 ? 9.331 1.016 -20.494 1.00 88.19 82 ASN A N 1
ATOM 663 C CA . ASN A 1 82 ? 10.569 1.014 -21.275 1.00 88.19 82 ASN A CA 1
ATOM 664 C C . ASN A 1 82 ? 10.421 0.230 -22.581 1.00 88.19 82 ASN A C 1
ATOM 666 O O . ASN A 1 82 ? 10.855 0.719 -23.615 1.00 88.19 82 ASN A O 1
ATOM 670 N N . LYS A 1 83 ? 9.726 -0.915 -22.573 1.00 93.31 83 LYS A N 1
ATOM 671 C CA . LYS A 1 83 ? 9.456 -1.681 -23.803 1.00 93.31 83 LYS A CA 1
ATOM 672 C C . LYS A 1 83 ? 8.679 -0.875 -24.846 1.00 93.31 83 LYS A C 1
ATOM 674 O O . LYS A 1 83 ? 9.004 -0.955 -26.026 1.00 93.31 83 LYS A O 1
ATOM 679 N N . TYR A 1 84 ? 7.685 -0.083 -24.436 1.00 92.06 84 TYR A N 1
ATOM 680 C CA . TYR A 1 84 ? 6.960 0.791 -25.369 1.00 92.06 84 TYR A CA 1
ATOM 681 C C . TYR A 1 84 ? 7.842 1.921 -25.907 1.00 92.06 84 TYR A C 1
ATOM 683 O O . TYR A 1 84 ? 7.786 2.228 -27.096 1.00 92.06 84 TYR A O 1
ATOM 691 N N . LEU A 1 85 ? 8.689 2.506 -25.054 1.00 90.75 85 LEU A N 1
ATOM 692 C CA . LEU A 1 85 ? 9.630 3.553 -25.456 1.00 90.75 85 LEU A CA 1
ATOM 693 C C . LEU A 1 85 ? 10.688 3.028 -26.439 1.00 90.75 85 LEU A C 1
ATOM 695 O O . LEU A 1 85 ? 10.935 3.662 -27.460 1.00 90.75 85 LEU A O 1
ATOM 699 N N . GLU A 1 86 ? 11.270 1.859 -26.168 1.00 93.81 86 GLU A N 1
ATOM 700 C CA . GLU A 1 86 ? 12.255 1.201 -27.037 1.00 93.81 86 GLU A CA 1
ATOM 701 C C . GLU A 1 86 ? 11.653 0.779 -28.382 1.00 93.81 86 GLU A C 1
ATOM 703 O O . GLU A 1 86 ? 12.309 0.889 -29.415 1.00 93.81 86 GLU A O 1
ATOM 708 N N . ALA A 1 87 ? 10.388 0.347 -28.388 1.00 94.31 87 ALA A N 1
ATOM 709 C CA . ALA A 1 87 ? 9.655 0.009 -29.606 1.00 94.31 87 ALA A CA 1
ATOM 710 C C . ALA A 1 87 ? 9.227 1.239 -30.432 1.00 94.31 87 ALA A C 1
ATOM 712 O O . ALA A 1 87 ? 8.686 1.077 -31.526 1.00 94.31 87 ALA A O 1
ATOM 713 N N . GLY A 1 88 ? 9.429 2.460 -29.922 1.00 92.88 88 GLY A N 1
ATOM 714 C CA . GLY A 1 88 ? 8.964 3.691 -30.565 1.00 92.88 88 GLY A CA 1
ATOM 715 C C . GLY A 1 88 ? 7.442 3.874 -30.535 1.00 92.88 88 GLY A C 1
ATOM 716 O O . GLY A 1 88 ? 6.923 4.749 -31.227 1.00 92.88 88 GLY A O 1
ATOM 717 N N . ASP A 1 89 ? 6.717 3.092 -29.729 1.00 95.44 89 ASP A N 1
ATOM 718 C CA . ASP A 1 89 ? 5.273 3.236 -29.527 1.00 95.44 89 ASP A CA 1
ATOM 719 C C . ASP A 1 89 ? 4.993 4.348 -28.504 1.00 95.44 89 ASP A C 1
ATOM 721 O O . ASP A 1 89 ? 4.636 4.129 -27.339 1.00 95.44 89 ASP A O 1
ATOM 725 N N . ILE A 1 90 ? 5.216 5.582 -28.957 1.00 93.69 90 ILE A N 1
ATOM 726 C CA . ILE A 1 90 ? 5.090 6.787 -28.134 1.00 93.69 90 ILE A CA 1
ATOM 727 C C . ILE A 1 90 ? 3.649 6.983 -27.653 1.00 93.69 90 ILE A C 1
ATOM 729 O O . ILE A 1 90 ? 3.428 7.465 -26.541 1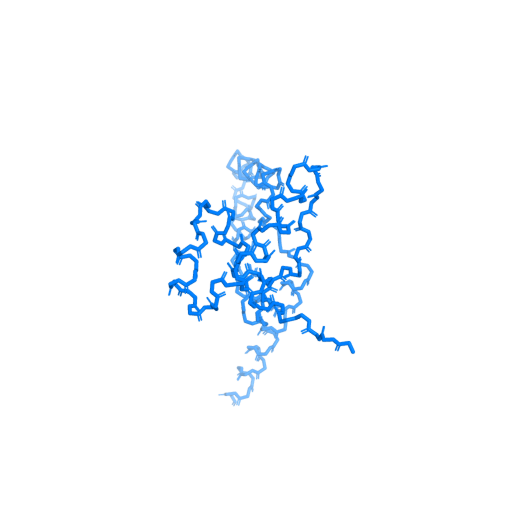.00 93.69 90 ILE A O 1
ATOM 733 N N . ASP A 1 91 ? 2.667 6.579 -28.457 1.00 93.19 91 ASP A N 1
ATOM 734 C CA . ASP A 1 91 ? 1.249 6.780 -28.172 1.00 93.19 91 ASP A CA 1
ATOM 735 C C . ASP A 1 91 ? 0.790 5.898 -27.000 1.00 93.19 91 ASP A C 1
ATOM 737 O O . ASP A 1 91 ? 0.122 6.363 -26.066 1.00 93.19 91 ASP A O 1
ATOM 741 N N . THR A 1 92 ? 1.218 4.633 -26.989 1.00 91.81 92 THR A N 1
ATOM 742 C CA . THR A 1 92 ? 0.980 3.720 -25.866 1.00 91.81 92 THR A CA 1
ATOM 743 C C . THR A 1 92 ? 1.786 4.126 -24.634 1.00 91.81 92 THR A C 1
ATOM 745 O O . THR A 1 92 ? 1.233 4.147 -23.530 1.00 91.81 92 THR A O 1
ATOM 748 N N . ALA A 1 93 ? 3.054 4.525 -24.792 1.00 91.88 93 ALA A N 1
ATOM 749 C CA . ALA A 1 93 ? 3.875 5.010 -23.680 1.00 91.88 93 ALA A CA 1
ATOM 750 C C . ALA A 1 93 ? 3.259 6.249 -23.000 1.00 91.88 93 ALA A C 1
ATOM 752 O O . ALA A 1 93 ? 3.201 6.327 -21.770 1.00 91.88 93 ALA A O 1
ATOM 753 N N . TYR A 1 94 ? 2.725 7.189 -23.786 1.00 91.19 94 TYR A N 1
ATOM 754 C CA . TYR A 1 94 ? 2.047 8.382 -23.282 1.00 91.19 94 TYR A CA 1
ATOM 755 C C . TYR A 1 94 ? 0.782 8.039 -22.481 1.00 91.19 94 TYR A C 1
ATOM 757 O O . TYR A 1 94 ? 0.607 8.519 -21.357 1.00 91.19 94 TYR A O 1
ATOM 765 N N . LYS A 1 95 ? -0.076 7.156 -23.011 1.00 91.12 95 LYS A N 1
ATOM 766 C CA . LYS A 1 95 ? -1.275 6.672 -22.298 1.00 91.12 95 LYS A CA 1
ATOM 767 C C . LYS A 1 95 ? -0.901 5.972 -20.990 1.00 91.12 95 LYS A C 1
ATOM 769 O O . LYS A 1 95 ? -1.549 6.184 -19.9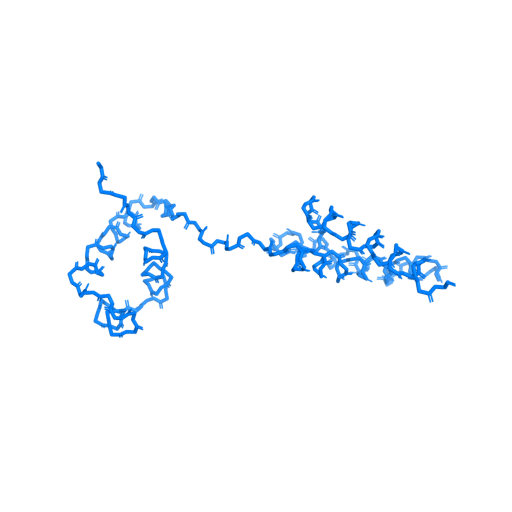66 1.00 91.12 95 LYS A O 1
ATOM 774 N N . PHE A 1 96 ? 0.179 5.195 -20.997 1.00 89.62 96 PHE A N 1
ATOM 775 C CA . PHE A 1 96 ? 0.687 4.507 -19.814 1.00 89.62 96 PHE A CA 1
ATOM 776 C C . PHE A 1 96 ? 1.161 5.489 -18.728 1.00 89.62 96 PHE A C 1
ATOM 778 O O . PHE A 1 96 ? 0.795 5.355 -17.559 1.00 89.62 96 PHE A O 1
ATOM 785 N N . LEU A 1 97 ? 1.902 6.534 -19.110 1.00 89.12 97 LEU A N 1
ATOM 786 C CA . LEU A 1 97 ? 2.325 7.607 -18.201 1.00 89.12 97 LEU A CA 1
ATOM 787 C C . LEU A 1 97 ? 1.139 8.390 -17.620 1.00 89.12 97 LEU A C 1
ATOM 789 O O . LEU A 1 97 ? 1.149 8.732 -16.436 1.00 89.12 97 LEU A O 1
ATOM 793 N N . MET A 1 98 ? 0.098 8.636 -18.419 1.00 87.94 98 MET A N 1
ATOM 794 C CA . MET A 1 98 ? -1.139 9.268 -17.950 1.00 87.94 98 MET A CA 1
ATOM 795 C C . MET A 1 98 ? -1.845 8.435 -16.875 1.00 87.94 98 MET A C 1
ATOM 797 O O . MET A 1 98 ? -2.286 8.986 -15.867 1.00 87.94 98 MET A O 1
ATOM 801 N N . ILE A 1 99 ? -1.895 7.111 -17.034 1.00 84.25 99 ILE A N 1
ATOM 802 C CA . ILE A 1 99 ? -2.449 6.206 -16.016 1.00 84.25 99 ILE A CA 1
ATOM 803 C C . ILE A 1 99 ? -1.619 6.270 -14.728 1.00 84.25 99 ILE A C 1
ATOM 805 O O . ILE A 1 99 ? -2.186 6.380 -13.640 1.00 84.25 99 ILE A O 1
ATOM 809 N N . ILE A 1 100 ? -0.286 6.260 -14.826 1.00 83.56 100 ILE A N 1
ATOM 810 C CA . ILE A 1 100 ? 0.599 6.398 -13.656 1.00 83.56 100 ILE A CA 1
ATOM 811 C C . ILE A 1 100 ? 0.345 7.731 -12.935 1.00 83.56 100 ILE A C 1
ATOM 813 O O . ILE A 1 100 ? 0.256 7.764 -11.705 1.00 83.56 100 ILE A O 1
ATOM 817 N N . LYS A 1 101 ? 0.183 8.825 -13.688 1.00 82.94 101 LYS A N 1
ATOM 818 C CA . LYS A 1 101 ? -0.132 10.150 -13.141 1.00 82.94 101 LYS A CA 1
ATOM 819 C C . LYS A 1 101 ? -1.472 10.156 -12.400 1.00 82.94 101 LYS A C 1
ATOM 821 O O . LYS A 1 101 ? -1.515 10.608 -11.260 1.00 82.94 101 LYS A O 1
ATOM 826 N N . LEU A 1 102 ? -2.527 9.612 -13.007 1.00 78.06 102 LEU A N 1
ATOM 827 C CA . LEU A 1 102 ? -3.852 9.518 -12.385 1.00 78.06 102 LEU A CA 1
ATOM 828 C C . LEU A 1 102 ? -3.810 8.716 -11.081 1.00 78.06 102 LEU A C 1
ATOM 830 O O . LEU A 1 102 ? -4.357 9.144 -10.073 1.00 78.06 102 LEU A O 1
ATOM 834 N N . ASN A 1 103 ? -3.093 7.592 -11.058 1.00 73.50 103 ASN A N 1
ATOM 835 C CA . ASN A 1 103 ? -2.936 6.798 -9.838 1.00 73.50 103 ASN A CA 1
ATOM 836 C C . ASN A 1 103 ? -2.210 7.568 -8.724 1.00 73.50 103 ASN A C 1
ATOM 838 O O . ASN A 1 103 ? -2.571 7.448 -7.556 1.00 73.50 103 ASN A O 1
ATOM 842 N N . LYS A 1 104 ? -1.219 8.398 -9.074 1.00 72.50 104 LYS A N 1
ATOM 843 C CA . LYS A 1 104 ? -0.555 9.285 -8.109 1.00 72.50 104 LYS A CA 1
ATOM 844 C C . LYS A 1 104 ? -1.523 10.322 -7.529 1.00 72.50 104 LYS A C 1
ATOM 846 O O . LYS A 1 104 ? -1.472 10.586 -6.331 1.00 72.50 104 LYS A O 1
ATOM 851 N N . GLU A 1 105 ? -2.384 10.905 -8.360 1.00 74.00 105 GLU A N 1
ATOM 852 C CA . GLU A 1 105 ? -3.397 11.883 -7.934 1.00 74.00 105 GLU A CA 1
ATOM 853 C C . GLU A 1 105 ? -4.482 11.244 -7.051 1.00 74.00 105 GLU A C 1
ATOM 855 O O . GLU A 1 105 ? -4.930 11.862 -6.088 1.00 74.00 105 GLU A O 1
ATOM 860 N N . LEU A 1 106 ? -4.827 9.978 -7.307 1.00 71.31 106 LEU A N 1
ATOM 861 C CA . LEU A 1 106 ? -5.781 9.181 -6.524 1.00 71.31 106 LEU A CA 1
ATOM 862 C C . LEU A 1 106 ? -5.179 8.543 -5.253 1.00 71.31 106 LEU A C 1
ATOM 864 O O . LEU A 1 106 ? -5.815 7.698 -4.633 1.00 71.31 106 LEU A O 1
ATOM 868 N N . GLN A 1 107 ? -3.962 8.932 -4.852 1.00 62.34 107 GLN A N 1
ATOM 869 C CA . GLN A 1 107 ? -3.236 8.429 -3.669 1.00 62.34 107 GLN A CA 1
ATOM 870 C C . GLN A 1 107 ? -2.903 6.920 -3.668 1.00 62.34 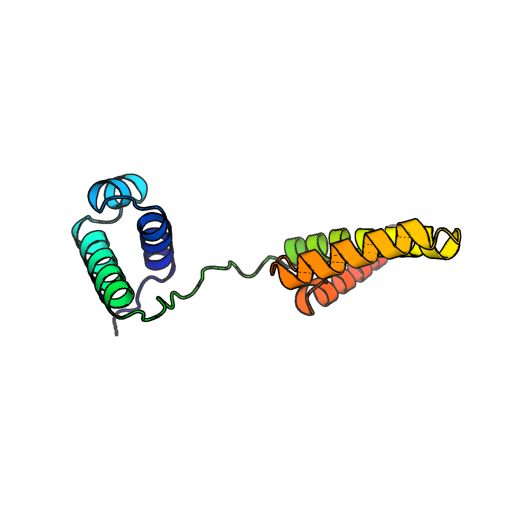107 GLN A C 1
ATOM 872 O O . GLN A 1 107 ? -2.307 6.419 -2.716 1.00 62.34 107 GLN A O 1
ATOM 877 N N . SER A 1 108 ? -3.166 6.196 -4.756 1.00 61.75 108 SER A N 1
ATOM 878 C CA . SER A 1 108 ? -2.679 4.833 -4.989 1.00 61.75 108 SER A CA 1
ATOM 879 C C . SER A 1 108 ? -1.265 4.884 -5.588 1.00 61.75 108 SER A C 1
ATOM 881 O O . SER A 1 108 ? -1.085 4.948 -6.806 1.00 61.75 108 SER A O 1
ATOM 883 N N . SER A 1 109 ? -0.223 4.917 -4.747 1.00 63.41 109 SER A N 1
ATOM 884 C CA . SER A 1 109 ? 1.156 5.094 -5.235 1.00 63.41 109 SER A CA 1
ATOM 885 C C . SER A 1 109 ? 1.699 3.848 -5.949 1.00 63.41 109 SER A C 1
ATOM 887 O O . SER A 1 109 ? 2.199 2.915 -5.319 1.00 63.41 109 SER A O 1
ATOM 889 N N . ILE A 1 110 ? 1.696 3.890 -7.284 1.00 65.62 110 ILE A N 1
ATOM 890 C CA . ILE A 1 110 ? 2.399 2.938 -8.168 1.00 65.62 110 ILE A CA 1
ATOM 891 C C . ILE A 1 110 ? 3.928 3.122 -8.103 1.00 65.62 110 ILE A C 1
ATOM 893 O O . ILE A 1 110 ? 4.694 2.241 -8.483 1.00 65.62 110 ILE A O 1
ATOM 897 N N . ILE A 1 111 ? 4.401 4.254 -7.582 1.00 71.50 111 ILE A N 1
ATOM 898 C CA . ILE A 1 111 ? 5.830 4.517 -7.405 1.00 71.50 111 ILE A CA 1
ATOM 899 C C . ILE A 1 111 ? 6.321 3.769 -6.153 1.00 71.50 111 ILE A C 1
ATOM 901 O O . ILE A 1 111 ? 5.640 3.826 -5.116 1.00 71.50 111 ILE A O 1
ATOM 905 N N . PRO A 1 112 ? 7.465 3.056 -6.222 1.00 69.50 112 PRO A N 1
ATOM 906 C CA . PRO A 1 112 ? 8.052 2.421 -5.052 1.00 69.50 112 PRO A CA 1
ATOM 907 C C . PRO A 1 112 ? 8.408 3.453 -3.987 1.00 69.50 112 PRO A C 1
ATOM 909 O O . PRO A 1 112 ? 8.972 4.507 -4.291 1.00 69.50 112 PRO A O 1
ATOM 912 N N . THR A 1 113 ? 8.125 3.149 -2.727 1.00 77.88 113 THR A N 1
ATOM 913 C CA . THR A 1 113 ? 8.656 3.934 -1.614 1.00 77.88 113 THR A CA 1
ATOM 914 C C . THR A 1 113 ? 10.161 3.690 -1.471 1.00 77.88 113 THR A C 1
ATOM 916 O O . THR A 1 113 ? 10.743 2.764 -2.052 1.00 77.88 113 THR A O 1
ATOM 919 N N . LYS A 1 114 ? 10.825 4.531 -0.673 1.00 78.25 114 LYS A N 1
ATOM 920 C CA . LYS A 1 114 ? 12.247 4.351 -0.356 1.00 78.25 114 LYS A CA 1
ATOM 921 C C . LYS A 1 114 ? 12.502 3.010 0.341 1.00 78.25 114 LYS A C 1
ATOM 923 O O . LYS A 1 114 ? 13.493 2.354 0.042 1.00 78.25 114 LYS A O 1
ATOM 928 N N . GLU A 1 115 ? 11.597 2.606 1.228 1.00 77.50 115 GLU A N 1
ATOM 929 C CA . GLU A 1 115 ? 11.682 1.344 1.970 1.00 77.50 115 GLU A CA 1
ATOM 930 C C . GLU A 1 115 ? 11.494 0.139 1.043 1.00 77.50 115 GLU A C 1
ATOM 932 O O . GLU A 1 115 ? 12.304 -0.784 1.072 1.00 77.50 115 GLU A O 1
ATOM 937 N N . GLU A 1 116 ? 10.504 0.193 0.146 1.00 75.62 116 GLU A N 1
ATOM 938 C CA . GLU A 1 116 ? 10.292 -0.828 -0.890 1.00 75.62 116 GLU A CA 1
ATOM 939 C C . GLU A 1 116 ? 11.535 -0.968 -1.779 1.00 75.62 116 GLU A C 1
ATOM 941 O O . GLU A 1 116 ? 12.043 -2.068 -1.984 1.00 75.62 116 GLU A O 1
ATOM 946 N N . SER A 1 117 ? 12.099 0.153 -2.238 1.00 79.94 117 SER A N 1
ATOM 947 C CA . SER A 1 117 ? 13.299 0.152 -3.086 1.00 79.94 117 SER A CA 1
ATOM 948 C C . SER A 1 117 ? 14.506 -0.495 -2.395 1.00 79.94 117 SER A C 1
ATOM 950 O O . SER A 1 117 ? 15.244 -1.265 -3.011 1.00 79.94 117 SER A O 1
ATOM 952 N N . GLN A 1 118 ? 14.709 -0.208 -1.106 1.00 82.69 118 GLN A N 1
ATOM 953 C CA . GLN A 1 118 ? 15.797 -0.786 -0.313 1.00 82.69 118 GLN A CA 1
ATOM 954 C C . GLN A 1 118 ? 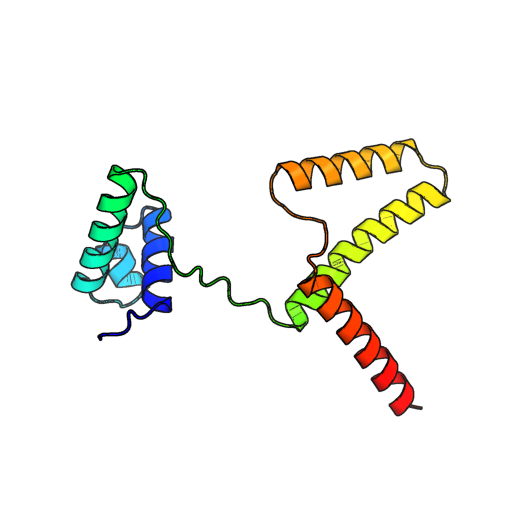15.601 -2.287 -0.073 1.00 82.69 118 GLN A C 1
ATOM 956 O O . GLN A 1 118 ? 16.552 -3.057 -0.225 1.00 82.69 118 GLN A O 1
ATOM 961 N N . ALA A 1 119 ? 14.379 -2.707 0.261 1.00 83.25 119 ALA A N 1
ATOM 962 C CA . ALA A 1 119 ? 14.041 -4.113 0.455 1.00 83.25 119 ALA A CA 1
ATOM 963 C C . ALA A 1 119 ? 14.201 -4.919 -0.843 1.00 83.25 119 ALA A C 1
ATOM 965 O O . ALA A 1 119 ? 14.827 -5.979 -0.838 1.00 83.25 119 ALA A O 1
ATOM 966 N N . GLY A 1 120 ? 13.735 -4.379 -1.974 1.00 79.31 120 GLY A N 1
ATOM 967 C CA . GLY A 1 120 ? 13.916 -4.989 -3.291 1.00 79.31 120 GLY A CA 1
ATOM 968 C C . GLY A 1 120 ? 15.392 -5.159 -3.659 1.00 79.31 120 GLY A C 1
ATOM 969 O O . GLY A 1 120 ? 15.810 -6.242 -4.065 1.00 79.31 120 GLY A O 1
ATOM 970 N N . PHE A 1 121 ? 16.218 -4.128 -3.447 1.00 83.75 121 PHE A N 1
ATOM 971 C CA . PHE A 1 121 ? 17.657 -4.217 -3.714 1.00 83.75 121 PHE A CA 1
ATOM 972 C C . PHE A 1 121 ? 18.352 -5.260 -2.824 1.00 83.75 121 PHE A C 1
ATOM 974 O O . PHE A 1 121 ? 19.158 -6.058 -3.304 1.00 83.75 121 PHE A O 1
ATOM 981 N N . LYS A 1 122 ? 17.996 -5.307 -1.535 1.00 86.19 122 LYS A N 1
ATOM 982 C CA . LYS A 1 122 ? 18.489 -6.315 -0.587 1.00 86.19 122 LYS A CA 1
ATOM 983 C C . LYS A 1 122 ? 18.122 -7.735 -1.034 1.00 86.19 122 LYS A C 1
ATOM 985 O O . LYS A 1 122 ? 18.991 -8.606 -1.018 1.00 86.19 122 LYS A O 1
ATOM 990 N N . ALA A 1 123 ? 16.885 -7.956 -1.478 1.00 83.25 123 ALA A N 1
ATOM 991 C CA . ALA A 1 123 ? 16.425 -9.251 -1.977 1.00 83.25 123 ALA A CA 1
ATOM 992 C C . ALA A 1 123 ? 17.197 -9.695 -3.235 1.00 83.25 123 ALA A C 1
ATOM 994 O O . ALA A 1 123 ? 17.629 -10.845 -3.320 1.00 83.25 123 ALA A O 1
ATOM 995 N N . ILE A 1 124 ? 17.459 -8.774 -4.172 1.00 84.94 124 ILE A N 1
ATOM 996 C CA . ILE A 1 124 ? 18.274 -9.043 -5.371 1.00 84.94 124 ILE A CA 1
ATOM 997 C C . ILE A 1 124 ? 19.697 -9.470 -4.984 1.00 84.94 124 ILE A C 1
ATOM 999 O O . ILE A 1 124 ? 20.212 -10.456 -5.514 1.00 84.94 124 ILE A O 1
ATOM 1003 N N . LEU A 1 125 ? 20.330 -8.764 -4.042 1.00 85.50 125 LEU A N 1
ATOM 1004 C CA . LEU A 1 125 ? 21.675 -9.106 -3.570 1.00 85.50 125 LEU A CA 1
ATOM 1005 C C . LEU A 1 125 ? 21.719 -10.478 -2.888 1.00 85.50 125 LEU A C 1
ATOM 1007 O O . LEU A 1 125 ? 22.629 -11.264 -3.153 1.00 85.50 125 LEU A O 1
ATOM 1011 N N . GLN A 1 126 ? 20.736 -10.790 -2.042 1.00 84.88 126 GLN A N 1
ATOM 1012 C CA . GLN A 1 126 ? 20.638 -12.091 -1.374 1.00 84.88 126 GLN A CA 1
ATOM 1013 C C . GLN A 1 126 ? 20.442 -13.235 -2.377 1.00 84.88 126 GLN A C 1
ATOM 1015 O O . GLN A 1 126 ? 21.087 -14.277 -2.255 1.00 84.88 126 GLN A O 1
ATOM 1020 N N . PHE A 1 127 ? 19.615 -13.025 -3.403 1.00 80.44 127 PHE A N 1
ATOM 1021 C CA . PHE A 1 127 ? 19.422 -13.983 -4.491 1.00 80.44 127 PHE A CA 1
ATOM 1022 C C . PHE A 1 127 ? 20.695 -14.194 -5.328 1.00 80.44 127 PHE A C 1
ATOM 1024 O O . PHE A 1 127 ? 21.046 -15.323 -5.670 1.00 80.44 127 PHE A O 1
ATOM 1031 N N . ALA A 1 128 ? 21.431 -13.124 -5.637 1.00 80.56 128 ALA A N 1
ATOM 1032 C CA . ALA A 1 128 ? 22.700 -13.230 -6.357 1.00 80.56 128 ALA A CA 1
ATOM 1033 C C . ALA A 1 128 ? 23.752 -14.015 -5.548 1.00 80.56 128 ALA A C 1
ATOM 1035 O O . ALA A 1 128 ? 24.460 -14.862 -6.095 1.00 80.56 128 ALA A O 1
ATOM 1036 N N . GLN A 1 129 ? 23.813 -13.786 -4.233 1.00 82.12 129 GLN A N 1
ATOM 1037 C CA . GLN A 1 129 ? 24.723 -14.487 -3.324 1.00 82.12 129 GLN A CA 1
ATOM 1038 C C . GLN A 1 129 ? 24.356 -15.966 -3.131 1.00 82.12 129 GLN A C 1
ATOM 1040 O O . GLN A 1 129 ? 25.253 -16.805 -3.048 1.00 82.12 129 GLN A O 1
ATOM 1045 N N . SER A 1 130 ? 23.065 -16.320 -3.087 1.00 76.88 130 SER A N 1
ATOM 1046 C CA . SER A 1 130 ? 22.636 -17.723 -2.975 1.00 76.88 130 SER A CA 1
ATOM 1047 C C . SER A 1 130 ? 22.961 -18.533 -4.236 1.00 76.88 130 SER A C 1
ATOM 1049 O O . SER A 1 130 ? 23.340 -19.702 -4.134 1.00 76.88 130 SER A O 1
ATOM 1051 N N . ARG A 1 131 ? 22.926 -17.904 -5.419 1.00 69.69 131 ARG A N 1
ATOM 1052 C CA . ARG A 1 131 ? 23.372 -18.534 -6.673 1.00 69.69 131 ARG A CA 1
ATOM 1053 C C . ARG A 1 131 ? 24.881 -18.741 -6.763 1.00 69.69 131 ARG A C 1
ATOM 1055 O O . ARG A 1 131 ? 25.303 -19.737 -7.334 1.00 69.69 131 ARG A O 1
ATOM 1062 N N . GLN A 1 132 ? 25.691 -17.856 -6.183 1.00 67.38 132 GLN A N 1
ATOM 1063 C CA . GLN A 1 132 ? 27.151 -18.025 -6.152 1.00 67.38 132 GLN A CA 1
ATOM 1064 C C . GLN A 1 132 ? 27.628 -19.115 -5.182 1.00 67.38 132 GLN A C 1
ATOM 1066 O O . GLN A 1 132 ? 28.723 -19.626 -5.358 1.00 67.38 132 GLN A O 1
ATOM 1071 N N . ARG A 1 133 ? 26.825 -19.479 -4.172 1.00 58.59 133 ARG A N 1
ATOM 1072 C CA . ARG A 1 133 ? 27.139 -20.551 -3.205 1.00 58.59 133 ARG A CA 1
ATOM 1073 C C . ARG A 1 133 ? 26.677 -21.948 -3.635 1.00 58.59 133 ARG A C 1
ATOM 1075 O O . ARG A 1 133 ? 26.955 -22.909 -2.928 1.00 58.59 133 ARG A O 1
ATOM 1082 N N . SER A 1 134 ? 25.932 -22.044 -4.736 1.00 56.38 134 SER A N 1
ATOM 1083 C CA . SER A 1 134 ? 25.370 -23.302 -5.256 1.00 56.38 134 SER A CA 1
ATOM 1084 C C . SER A 1 134 ? 26.137 -23.848 -6.473 1.00 56.38 134 SER A C 1
ATOM 1086 O O . SER A 1 134 ? 25.718 -24.852 -7.043 1.00 56.38 134 SER A O 1
ATOM 1088 N N . ASN A 1 135 ? 27.229 -23.178 -6.860 1.00 49.34 135 ASN A N 1
ATOM 1089 C CA . ASN A 1 135 ? 28.222 -23.597 -7.854 1.00 49.34 135 ASN A CA 1
ATOM 1090 C C . ASN A 1 135 ? 29.546 -23.887 -7.144 1.00 49.34 135 ASN A C 1
ATOM 1092 O O . ASN A 1 135 ? 30.302 -24.733 -7.663 1.00 49.34 135 ASN A O 1
#

pLDDT: mean 80.39, std 12.02, range [43.09, 95.44]

Foldseek 3Di:
DPDDPLVLLQQLVVCVVVVHDLVRSCVVVVPDSVVSVVSNVVVVVCVVVVHDPDRVPPPVPQPLVRLLVLLVQLVVLVVVLVVCVVVVVVVVNVVSVVVQVVCVVVVNHSDRDPSSVVSNVVVVVVVVVVVVVVD

Sequence (135 aa):
MIEENVDRNAIIHQLWENGDTIDDIAFDTGIPRSTVGYYVRKFNKKAKRGEPIRLPHIVEKPSDEALAQNAFYKGQIFEKLNKYLEAGDIDTAYKFLMIIKLNKELQSSIIPTKEESQAGFKAILQFAQSRQRSN

Radius of gyration: 22.51 Å; chains: 1; bounding box: 51×42×64 Å

Secondary structure (DSSP, 8-state):
-----HHHHHHHHHHHHHT--HHHHHHHH---HHHHHHHHHHHHHHHHTT----------PPPHHHHHHHHHHHHHHHHHHHHHHHTT-HHHHHHHHHHHHHHHHTT---SPPHHHHHHHHHHHHHHHHHHHT--

InterPro domains:
  IPR036388 Winged helix-like DNA-binding domain superfamily [G3DSA:1.10.10.10] (5-48)

Organism: NCBI:txid412755